Protein AF-A0AAD6CNQ7-F1 (afdb_monomer_lite)

Foldseek 3Di:
DDDPPPVVVVVVVVPPPPPPDFQKQKDFDDDDPDDPAQKAWPTWMWIATLQQKIKIWTKTFGNDWAFKKKFKFWAFLNRTLDTDIDGQVVVVDPCSPRPDGTIDGDGIDIDGGNVSSVSPPPVCRVDNPTDTDIDIDIDD

Structure (mmCIF, N/CA/C/O backbone):
data_AF-A0AAD6CNQ7-F1
#
_entry.id   AF-A0AAD6CNQ7-F1
#
loop_
_atom_site.group_PDB
_atom_site.id
_atom_site.type_symbol
_atom_site.label_atom_id
_atom_site.label_alt_id
_atom_site.label_comp_id
_atom_site.label_asym_id
_atom_site.label_entity_id
_atom_site.label_seq_id
_atom_site.pdbx_PDB_ins_code
_atom_site.Cartn_x
_atom_site.Cartn_y
_atom_site.Cartn_z
_atom_site.occupancy
_atom_site.B_iso_or_equiv
_atom_site.auth_seq_id
_atom_site.auth_comp_id
_atom_site.auth_asym_id
_atom_site.auth_atom_id
_atom_site.pdbx_PDB_model_num
ATOM 1 N N . MET A 1 1 ? 19.701 15.115 -66.464 1.00 46.22 1 MET A N 1
ATOM 2 C CA . MET A 1 1 ? 19.422 15.641 -65.112 1.00 46.22 1 MET A CA 1
ATOM 3 C C . MET A 1 1 ? 18.651 14.566 -64.346 1.00 46.22 1 MET A C 1
ATOM 5 O O . MET A 1 1 ? 17.445 14.462 -64.501 1.00 46.22 1 MET A O 1
ATOM 9 N N . ARG A 1 2 ? 19.356 13.644 -63.672 1.00 49.16 2 ARG A N 1
ATOM 10 C CA . ARG A 1 2 ? 18.748 12.521 -62.935 1.00 49.16 2 ARG A CA 1
ATOM 11 C C . ARG A 1 2 ? 18.827 12.847 -61.446 1.00 49.16 2 ARG A C 1
ATOM 13 O O . ARG A 1 2 ? 19.916 12.845 -60.885 1.00 49.16 2 ARG A O 1
ATOM 20 N N . LEU A 1 3 ? 17.689 13.207 -60.858 1.00 50.69 3 LEU A N 1
ATOM 21 C CA . LEU A 1 3 ? 17.564 13.496 -59.430 1.00 50.69 3 LEU A CA 1
ATOM 22 C C . LEU A 1 3 ? 17.829 12.197 -58.640 1.00 50.69 3 LEU A C 1
ATOM 24 O O . LEU A 1 3 ? 17.248 11.165 -58.992 1.00 50.69 3 LEU A O 1
ATOM 28 N N . PRO A 1 4 ? 18.703 12.188 -57.618 1.00 49.66 4 PRO A N 1
ATOM 29 C CA . PRO A 1 4 ? 19.029 10.965 -56.903 1.00 49.66 4 PRO A CA 1
ATOM 30 C C . PRO A 1 4 ? 17.854 10.571 -56.003 1.00 49.66 4 PRO A C 1
ATOM 32 O O . PRO A 1 4 ? 17.683 11.087 -54.902 1.00 49.66 4 PRO A O 1
ATOM 35 N N . LEU A 1 5 ? 17.081 9.585 -56.464 1.00 51.50 5 LEU A N 1
ATOM 36 C CA . LEU A 1 5 ? 15.965 8.937 -55.761 1.00 51.50 5 LEU A CA 1
ATOM 37 C C . LEU A 1 5 ? 16.336 8.329 -54.386 1.00 51.50 5 LEU A C 1
ATOM 39 O O . LEU A 1 5 ? 15.478 7.779 -53.705 1.00 51.50 5 LEU A O 1
ATOM 43 N N . ARG A 1 6 ? 17.609 8.387 -53.971 1.00 53.28 6 ARG A N 1
ATOM 44 C CA . ARG A 1 6 ? 18.119 7.753 -52.746 1.00 53.28 6 ARG A CA 1
ATOM 45 C C . ARG A 1 6 ? 17.978 8.593 -51.479 1.00 53.28 6 ARG A C 1
ATOM 47 O O . ARG A 1 6 ? 18.068 8.032 -50.396 1.00 53.28 6 ARG A O 1
ATOM 54 N N . VAL A 1 7 ? 17.736 9.898 -51.589 1.00 53.25 7 VAL A N 1
ATOM 55 C CA . VAL A 1 7 ? 17.643 10.773 -50.402 1.00 53.25 7 VAL A CA 1
ATOM 56 C C . VAL A 1 7 ? 16.256 10.702 -49.744 1.00 53.25 7 VAL A C 1
ATOM 58 O O . VAL A 1 7 ? 16.125 10.946 -48.550 1.00 53.25 7 VAL A O 1
ATOM 61 N N . SER A 1 8 ? 15.225 10.275 -50.483 1.00 53.62 8 SER A N 1
ATOM 62 C CA . SER A 1 8 ? 13.840 10.252 -49.988 1.00 53.62 8 SER A CA 1
ATOM 63 C C . SER A 1 8 ? 13.551 9.137 -48.975 1.00 53.62 8 SER A C 1
ATOM 65 O O . SER A 1 8 ? 12.596 9.250 -48.214 1.00 53.62 8 SER A O 1
ATOM 67 N N . SER A 1 9 ? 14.350 8.065 -48.944 1.00 53.59 9 SER A N 1
ATOM 68 C CA . SER A 1 9 ? 14.068 6.904 -48.083 1.00 53.59 9 SER A CA 1
ATOM 69 C C . SER A 1 9 ? 14.540 7.082 -46.635 1.00 53.59 9 SER A C 1
ATOM 71 O O . SER A 1 9 ? 14.132 6.309 -45.774 1.00 53.59 9 SER A O 1
ATOM 73 N N . LEU A 1 10 ? 15.383 8.084 -46.353 1.00 54.44 10 LEU A N 1
ATOM 74 C CA . LEU A 1 10 ? 15.937 8.315 -45.012 1.00 54.44 10 LEU A CA 1
ATOM 75 C C . LEU A 1 10 ? 15.012 9.157 -44.114 1.00 54.44 10 LEU A C 1
ATOM 77 O O . LEU A 1 10 ? 15.168 9.150 -42.901 1.00 54.44 10 LEU A O 1
ATOM 81 N N . TRP A 1 11 ? 14.036 9.859 -44.700 1.00 54.47 11 TRP A N 1
ATOM 82 C CA . TRP A 1 11 ? 13.086 10.707 -43.969 1.00 54.47 11 TRP A CA 1
ATOM 83 C C . TRP A 1 11 ? 11.893 9.940 -43.381 1.00 54.47 11 TRP A C 1
ATOM 85 O O . TRP A 1 11 ? 11.289 10.402 -42.421 1.00 54.47 11 TRP A O 1
ATOM 95 N N . VAL A 1 12 ? 11.576 8.750 -43.901 1.00 57.19 12 VAL A N 1
ATOM 96 C CA . VAL A 1 12 ? 10.440 7.937 -43.419 1.00 57.19 12 VAL A CA 1
ATOM 97 C C . VAL A 1 12 ? 10.741 7.254 -42.075 1.00 57.19 12 VAL A C 1
ATOM 99 O O . VAL A 1 12 ? 9.827 6.983 -41.307 1.00 57.19 12 VAL A O 1
ATOM 102 N N . LEU A 1 13 ? 12.016 7.041 -41.735 1.00 57.31 13 LEU A N 1
ATOM 103 C CA . LEU A 1 13 ? 12.432 6.443 -40.457 1.00 57.31 13 LEU A CA 1
ATOM 104 C C . LEU A 1 13 ? 12.462 7.435 -39.280 1.00 57.31 13 LEU A C 1
ATOM 106 O O . LEU A 1 13 ? 12.598 7.000 -38.141 1.00 57.31 13 LEU A O 1
ATOM 110 N N . LEU A 1 14 ? 12.322 8.744 -39.527 1.00 58.53 14 LEU A N 1
ATOM 111 C CA . LEU A 1 14 ? 12.326 9.764 -38.467 1.00 58.53 14 LEU A CA 1
ATOM 112 C C . LEU A 1 14 ? 10.940 10.039 -37.853 1.00 58.53 14 LEU A C 1
ATOM 114 O O . LEU A 1 14 ? 10.856 10.803 -36.898 1.00 58.53 14 LEU A O 1
ATOM 118 N N . LEU A 1 15 ? 9.872 9.421 -38.374 1.00 58.62 15 LEU A N 1
ATOM 119 C CA . LEU A 1 15 ? 8.510 9.491 -37.819 1.00 58.62 15 LEU A CA 1
ATOM 120 C C . LEU A 1 15 ? 8.121 8.238 -37.019 1.00 58.62 15 LEU A C 1
ATOM 122 O O . LEU A 1 15 ? 6.938 7.982 -36.810 1.00 58.62 15 LEU A O 1
ATOM 126 N N . ALA A 1 16 ? 9.092 7.443 -36.559 1.00 63.44 16 ALA A N 1
ATOM 127 C CA . ALA A 1 16 ? 8.817 6.472 -35.507 1.00 63.44 16 ALA A CA 1
ATOM 128 C C . ALA A 1 16 ? 8.534 7.253 -34.214 1.00 63.44 16 ALA A C 1
ATOM 130 O O . ALA A 1 16 ? 9.440 7.541 -33.433 1.00 63.44 16 ALA A O 1
ATOM 131 N N . GLU A 1 17 ? 7.283 7.677 -34.045 1.00 57.72 17 GLU A N 1
ATOM 132 C CA . GLU A 1 17 ? 6.766 8.229 -32.801 1.00 57.72 17 GLU A CA 1
ATOM 133 C C . GLU A 1 17 ? 7.110 7.234 -31.691 1.00 57.72 17 GLU A C 1
ATOM 135 O O . GLU A 1 17 ? 6.651 6.089 -31.700 1.00 57.72 17 GLU A O 1
ATOM 140 N N . LEU A 1 18 ? 7.973 7.646 -30.757 1.00 60.09 18 LEU A N 1
ATOM 141 C CA . LEU A 1 18 ? 8.154 6.912 -29.516 1.00 60.09 18 LEU A CA 1
ATOM 142 C C . LEU A 1 18 ? 6.818 6.984 -28.775 1.00 60.09 18 LEU A C 1
ATOM 144 O O . LEU A 1 18 ? 6.540 7.952 -28.069 1.00 60.09 18 LEU A O 1
ATOM 148 N N . VAL A 1 19 ? 5.974 5.972 -28.969 1.00 63.34 19 VAL A N 1
ATOM 149 C CA . VAL A 1 19 ? 4.818 5.719 -28.113 1.00 63.34 19 VAL A CA 1
ATOM 150 C C . VAL A 1 19 ? 5.370 5.420 -26.723 1.00 63.34 19 VAL A C 1
ATOM 152 O O . VAL A 1 19 ? 5.812 4.315 -26.424 1.00 63.34 19 VAL A O 1
ATOM 155 N N . SER A 1 20 ? 5.392 6.450 -25.883 1.00 58.31 20 SER A N 1
ATOM 156 C CA . SER A 1 20 ? 5.552 6.317 -24.442 1.00 58.31 20 SER A CA 1
ATOM 157 C C . SER A 1 20 ? 4.182 5.962 -23.875 1.00 58.31 20 SER A C 1
ATOM 159 O O . SER A 1 20 ? 3.437 6.841 -23.445 1.00 58.31 20 SER A O 1
ATOM 161 N N . ALA A 1 21 ? 3.809 4.684 -23.943 1.00 61.81 21 ALA A N 1
ATOM 162 C CA . ALA A 1 21 ? 2.685 4.194 -23.158 1.00 61.81 21 ALA A CA 1
ATOM 163 C C . ALA A 1 21 ? 3.108 4.240 -21.684 1.00 61.81 21 ALA A C 1
ATOM 165 O O . ALA A 1 21 ? 4.133 3.672 -21.313 1.00 61.81 21 ALA A O 1
ATOM 166 N N . ALA A 1 22 ? 2.369 4.984 -20.864 1.00 65.00 22 ALA A N 1
ATOM 167 C CA . ALA A 1 22 ? 2.558 4.933 -19.425 1.00 65.00 22 ALA A CA 1
ATOM 168 C C . ALA A 1 22 ? 2.034 3.576 -18.941 1.00 65.00 22 ALA A C 1
ATOM 170 O O . ALA A 1 22 ? 0.848 3.277 -19.090 1.00 65.00 22 ALA A O 1
ATOM 171 N N . ASP A 1 23 ? 2.938 2.741 -18.430 1.00 73.31 23 ASP A N 1
ATOM 172 C CA . ASP A 1 23 ? 2.581 1.421 -17.926 1.00 73.31 23 ASP A CA 1
ATOM 173 C C . ASP A 1 23 ? 2.020 1.552 -16.512 1.00 73.31 23 ASP A C 1
ATOM 175 O O . ASP A 1 23 ? 2.693 2.053 -15.601 1.00 73.31 23 ASP A O 1
ATOM 179 N N . TYR A 1 24 ? 0.798 1.059 -16.337 1.00 75.38 24 TYR A N 1
ATOM 180 C CA . TYR A 1 24 ? 0.127 0.999 -15.050 1.00 75.38 24 TYR A CA 1
ATOM 181 C C . TYR A 1 24 ? -0.242 -0.440 -14.710 1.00 75.38 24 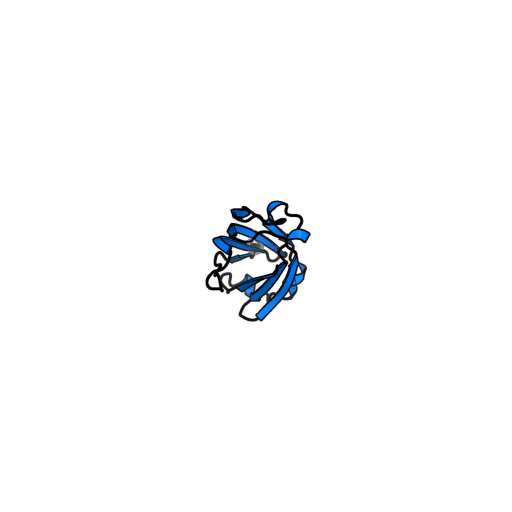TYR A C 1
ATOM 183 O O . TYR A 1 24 ? -0.681 -1.200 -15.571 1.00 75.38 24 TYR A O 1
ATOM 191 N N . ILE A 1 25 ? -0.107 -0.781 -13.433 1.00 75.50 25 ILE A N 1
ATOM 192 C CA . ILE A 1 25 ? -0.688 -1.984 -12.840 1.00 75.50 25 ILE A CA 1
ATOM 193 C C . ILE A 1 25 ? -1.974 -1.540 -12.154 1.00 75.50 25 ILE A C 1
ATOM 195 O O . ILE A 1 25 ? -1.920 -0.724 -11.234 1.00 75.50 25 ILE A O 1
ATOM 199 N N . THR A 1 26 ? -3.122 -2.031 -12.614 1.00 76.88 26 THR A N 1
ATOM 200 C CA . THR A 1 26 ? -4.436 -1.666 -12.071 1.00 76.88 26 THR A CA 1
ATOM 201 C C . THR A 1 26 ? -5.118 -2.874 -11.456 1.00 76.88 26 THR A C 1
ATOM 203 O O . THR A 1 26 ? -5.066 -3.958 -12.025 1.00 76.88 26 THR A O 1
ATOM 206 N N . THR A 1 27 ? -5.797 -2.692 -10.330 1.00 77.00 27 THR A N 1
ATOM 207 C CA . THR A 1 27 ? -6.675 -3.711 -9.753 1.00 77.00 27 THR A CA 1
ATOM 208 C C . THR A 1 27 ? -7.920 -3.072 -9.164 1.00 77.00 27 THR A C 1
ATOM 210 O O . THR A 1 27 ? -7.827 -2.119 -8.394 1.00 77.00 27 THR A O 1
ATOM 213 N N . ASP A 1 28 ? -9.075 -3.636 -9.502 1.00 78.12 28 ASP A N 1
ATOM 214 C CA . ASP A 1 28 ? -10.365 -3.310 -8.886 1.00 78.12 28 ASP A CA 1
ATOM 215 C C . ASP A 1 28 ? -10.838 -4.435 -7.946 1.00 78.12 28 ASP A C 1
ATOM 217 O O . ASP A 1 28 ? -11.873 -4.337 -7.284 1.00 78.12 28 ASP A O 1
ATOM 221 N N . ALA A 1 29 ? -10.081 -5.536 -7.891 1.00 70.44 29 ALA A N 1
ATOM 222 C CA . ALA A 1 29 ? -10.427 -6.711 -7.115 1.00 70.44 29 ALA A CA 1
ATOM 223 C C . ALA A 1 29 ? -9.924 -6.562 -5.676 1.00 70.44 29 ALA A C 1
ATOM 225 O O . ALA A 1 29 ? -8.723 -6.466 -5.417 1.00 70.44 29 ALA A O 1
ATOM 226 N N . LEU A 1 30 ? -10.860 -6.585 -4.730 1.00 73.94 30 LEU A N 1
ATOM 227 C CA . LEU A 1 30 ? -10.584 -6.659 -3.302 1.00 73.94 30 LEU A CA 1
ATOM 228 C C . LEU A 1 30 ? -11.475 -7.731 -2.688 1.00 73.94 30 LEU A C 1
ATOM 230 O O . LEU A 1 30 ? -12.698 -7.647 -2.761 1.00 73.94 30 LEU A O 1
ATOM 234 N N . GLU A 1 31 ? -10.847 -8.719 -2.059 1.00 73.62 31 GLU A N 1
ATOM 235 C CA . GLU A 1 31 ? -11.535 -9.816 -1.384 1.00 73.62 31 GLU A CA 1
ATOM 236 C C . GLU A 1 31 ? -11.310 -9.721 0.127 1.00 73.62 31 GLU A C 1
ATOM 238 O O . GLU A 1 31 ? -10.207 -9.437 0.603 1.00 73.62 31 GLU A O 1
ATOM 243 N N . ILE A 1 32 ? -12.362 -9.970 0.905 1.00 75.25 32 ILE A N 1
ATOM 244 C CA . ILE A 1 32 ? -12.289 -9.952 2.365 1.00 75.25 32 ILE A CA 1
ATOM 245 C C . ILE A 1 32 ? -11.957 -11.365 2.856 1.00 75.25 32 ILE A C 1
ATOM 247 O O . ILE A 1 32 ? -12.807 -12.249 2.892 1.00 75.25 32 ILE A O 1
ATOM 251 N N . CYS A 1 33 ? -10.720 -11.571 3.311 1.00 69.56 33 CYS A N 1
ATOM 252 C CA . CYS A 1 33 ? -10.212 -12.899 3.677 1.00 69.56 33 CYS A CA 1
ATOM 253 C C . CYS A 1 33 ? -10.775 -13.490 4.990 1.00 69.56 33 CYS A C 1
ATOM 255 O O . CYS A 1 33 ? -10.469 -14.638 5.314 1.00 69.56 33 CYS A O 1
ATOM 257 N N . GLN A 1 34 ? -11.540 -12.730 5.787 1.00 68.62 34 GLN A N 1
ATOM 258 C CA . GLN A 1 34 ? -12.038 -13.1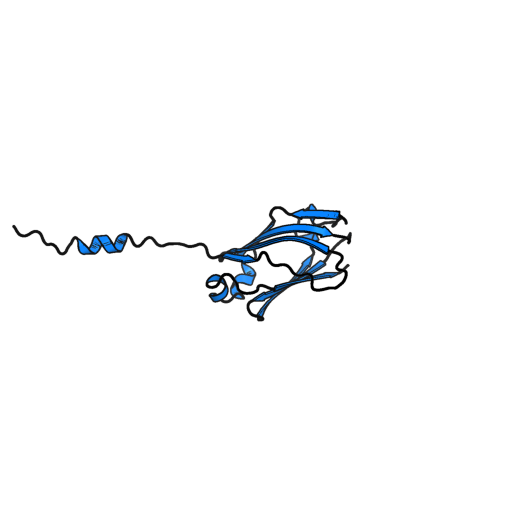65 7.100 1.00 68.62 34 GLN A CA 1
ATOM 259 C C . GLN A 1 34 ? -13.573 -13.185 7.175 1.00 68.62 34 GLN A C 1
ATOM 261 O O . GLN A 1 34 ? -14.213 -12.177 6.858 1.00 68.62 34 GLN A O 1
ATOM 266 N N . PRO A 1 35 ? -14.188 -14.275 7.681 1.00 61.25 35 PRO A N 1
ATOM 267 C CA . PRO A 1 35 ? -15.613 -14.276 7.983 1.00 61.25 35 PRO A CA 1
ATOM 268 C C . PRO A 1 35 ? -15.898 -13.300 9.137 1.00 61.25 35 PRO A C 1
ATOM 270 O O . PRO A 1 35 ? -15.286 -13.398 10.199 1.00 61.25 35 PRO A O 1
ATOM 273 N N . ASN A 1 36 ? -16.856 -12.388 8.941 1.00 68.88 36 ASN A N 1
ATOM 274 C CA . ASN A 1 36 ? -17.204 -11.291 9.862 1.00 68.88 36 ASN A CA 1
ATOM 275 C C . ASN A 1 36 ? -16.137 -10.189 9.992 1.00 68.88 36 ASN A C 1
ATOM 277 O O . ASN A 1 36 ? -15.889 -9.684 11.088 1.00 68.88 36 ASN A O 1
ATOM 281 N N . SER A 1 37 ? -15.514 -9.796 8.879 1.00 72.62 37 SER A N 1
ATOM 282 C CA . SER A 1 37 ? -14.681 -8.591 8.856 1.00 72.62 37 SER A CA 1
ATOM 283 C C . SER A 1 37 ? -15.460 -7.371 9.354 1.00 72.62 37 SER A C 1
ATOM 285 O O . SER A 1 37 ? -16.603 -7.136 8.961 1.00 72.62 37 SER A O 1
ATOM 287 N N . ALA A 1 38 ? -14.813 -6.555 10.186 1.00 75.44 38 ALA A N 1
ATOM 288 C CA . ALA A 1 38 ? -15.337 -5.256 10.590 1.00 75.44 38 ALA A CA 1
ATOM 289 C C . ALA A 1 38 ? -15.235 -4.205 9.470 1.00 75.44 38 ALA A C 1
ATOM 291 O O . ALA A 1 38 ? -15.477 -3.032 9.716 1.00 75.44 38 ALA A O 1
ATOM 292 N N . ILE A 1 39 ? -14.841 -4.591 8.260 1.00 76.50 39 ILE A N 1
ATOM 293 C CA . ILE A 1 39 ? -14.738 -3.724 7.090 1.00 76.50 39 ILE A CA 1
ATOM 294 C C . ILE A 1 39 ? -15.558 -4.365 5.974 1.00 76.50 39 ILE A C 1
ATOM 296 O O . ILE A 1 39 ? -15.419 -5.557 5.710 1.00 76.50 39 ILE A O 1
ATOM 300 N N . SER A 1 40 ? -16.392 -3.564 5.322 1.00 82.56 40 SER A N 1
ATOM 301 C CA . SER A 1 40 ? -17.122 -3.917 4.104 1.00 82.56 40 SER A CA 1
ATOM 302 C C . SER A 1 40 ? -16.740 -2.941 3.001 1.00 82.56 40 SER A C 1
ATOM 304 O O . SER A 1 40 ? -16.569 -1.753 3.274 1.00 82.56 40 SER A O 1
ATOM 306 N N . VAL A 1 41 ? -16.590 -3.438 1.777 1.00 80.38 41 VAL A N 1
ATOM 307 C CA . VAL A 1 41 ? -16.094 -2.661 0.638 1.00 80.38 41 VAL A CA 1
ATOM 308 C C . VAL A 1 41 ? -17.111 -2.752 -0.486 1.00 80.38 41 VAL A C 1
ATOM 310 O O . VAL A 1 41 ? -17.518 -3.847 -0.864 1.00 80.38 41 VAL A O 1
ATOM 313 N N . SER A 1 42 ? -17.537 -1.599 -0.988 1.00 85.88 42 SER A N 1
ATOM 314 C CA . SER A 1 42 ? -18.454 -1.486 -2.126 1.00 85.88 42 SER A CA 1
ATOM 315 C C . SER A 1 42 ? -17.717 -1.107 -3.407 1.00 85.88 42 SER A C 1
ATOM 317 O O . SER A 1 42 ? -18.184 -1.423 -4.497 1.00 85.88 42 SER A O 1
ATOM 319 N N . TYR A 1 43 ? -16.587 -0.410 -3.279 1.00 85.06 43 TYR A N 1
ATOM 320 C CA . TYR A 1 43 ? -15.744 0.003 -4.392 1.00 85.06 43 TYR A CA 1
ATOM 321 C C . TYR A 1 43 ? -14.287 0.061 -3.946 1.00 85.06 43 TYR A C 1
ATOM 323 O O . TYR A 1 43 ? -13.979 0.593 -2.876 1.00 85.06 43 TYR A O 1
ATOM 331 N N . PHE A 1 44 ? -13.402 -0.467 -4.778 1.00 81.94 44 PHE A N 1
ATOM 332 C CA . PHE A 1 44 ? -11.967 -0.379 -4.600 1.00 81.94 44 PHE A CA 1
ATOM 333 C C . PHE A 1 44 ? -11.313 -0.293 -5.970 1.00 81.94 44 PHE A C 1
ATOM 335 O O . PHE A 1 44 ? -11.700 -1.018 -6.879 1.00 81.94 44 PHE A O 1
ATOM 342 N N . THR A 1 45 ? -10.323 0.579 -6.098 1.00 83.69 45 THR A N 1
ATOM 343 C CA . THR A 1 45 ? -9.389 0.549 -7.218 1.00 83.69 45 THR A CA 1
ATOM 344 C C . THR A 1 45 ? -8.010 0.965 -6.731 1.00 83.69 45 THR A C 1
ATOM 346 O O . THR A 1 45 ? -7.873 1.836 -5.862 1.00 83.69 45 THR A O 1
ATOM 349 N N . ALA A 1 46 ? -6.985 0.330 -7.278 1.00 78.88 46 ALA A N 1
ATOM 350 C CA . ALA A 1 46 ? -5.596 0.679 -7.072 1.00 78.88 46 ALA A CA 1
ATOM 351 C C . ALA A 1 46 ? -4.882 0.723 -8.420 1.00 78.88 46 ALA A C 1
ATOM 353 O O . ALA A 1 46 ? -4.991 -0.204 -9.216 1.00 78.88 46 ALA A O 1
ATOM 354 N N . GLN A 1 47 ? -4.125 1.787 -8.658 1.00 83.44 47 GLN A N 1
ATOM 355 C CA . GLN A 1 47 ? -3.332 1.988 -9.860 1.00 83.44 47 GLN A CA 1
ATOM 356 C C . GLN A 1 47 ? -1.904 2.349 -9.464 1.00 83.44 47 GLN A C 1
ATOM 358 O O . GLN A 1 47 ? -1.679 3.385 -8.846 1.00 83.44 47 GLN A O 1
ATOM 363 N N . LEU A 1 48 ? -0.938 1.520 -9.847 1.00 78.19 48 LEU A N 1
ATOM 364 C CA . LEU A 1 48 ? 0.486 1.764 -9.651 1.00 78.19 48 LEU A CA 1
ATOM 365 C C . LEU A 1 48 ? 1.149 2.117 -10.981 1.00 78.19 48 LEU A C 1
ATOM 367 O O . LEU A 1 48 ? 1.098 1.332 -11.926 1.00 78.19 48 LEU A O 1
ATOM 371 N N . SER A 1 49 ? 1.800 3.275 -11.048 1.00 83.88 49 SER A N 1
ATOM 372 C CA . SER A 1 49 ? 2.645 3.663 -12.176 1.00 83.88 49 SER A CA 1
ATOM 373 C C . SER A 1 49 ? 4.049 3.068 -12.070 1.00 83.88 49 SER A C 1
ATOM 375 O O . SER A 1 49 ? 4.566 2.816 -10.979 1.00 83.88 49 SER A O 1
ATOM 377 N N . ARG A 1 50 ? 4.718 2.922 -13.217 1.00 79.50 50 ARG A N 1
ATOM 378 C CA . ARG A 1 50 ? 6.141 2.548 -13.291 1.00 79.50 50 ARG A CA 1
ATOM 379 C C . ARG A 1 50 ? 7.074 3.513 -12.542 1.00 79.50 50 ARG A C 1
ATOM 381 O O . ARG A 1 50 ? 8.152 3.099 -12.130 1.00 79.50 50 ARG A O 1
ATOM 388 N N . ASP A 1 51 ? 6.656 4.762 -12.340 1.00 81.44 51 ASP A N 1
ATOM 389 C CA . ASP A 1 51 ? 7.418 5.785 -11.611 1.00 81.44 51 ASP A CA 1
ATOM 390 C C . ASP A 1 51 ? 7.164 5.754 -10.089 1.00 81.44 51 ASP A C 1
ATOM 392 O O . ASP A 1 51 ? 7.778 6.510 -9.331 1.00 81.44 51 ASP A O 1
ATOM 396 N N . GLY A 1 52 ? 6.294 4.851 -9.617 1.00 78.19 52 GLY A N 1
ATOM 397 C CA . GLY A 1 52 ? 6.048 4.608 -8.192 1.00 78.19 52 GLY A CA 1
ATOM 398 C C . GLY A 1 52 ? 4.924 5.435 -7.602 1.00 78.19 52 GLY A C 1
ATOM 399 O O . GLY A 1 52 ? 4.835 5.558 -6.383 1.00 78.19 52 GLY A O 1
ATOM 400 N N . GLU A 1 53 ? 4.075 6.014 -8.443 1.00 82.12 53 GLU A N 1
ATOM 401 C CA . GLU A 1 53 ? 2.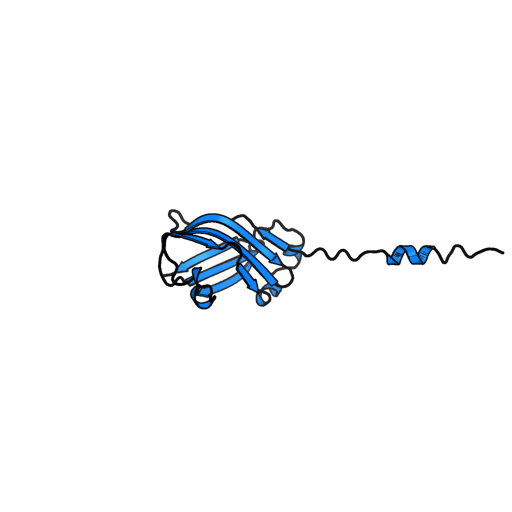856 6.671 -7.996 1.00 82.12 53 GLU A CA 1
ATOM 402 C C . GLU A 1 53 ? 1.752 5.625 -7.837 1.00 82.12 53 GLU A C 1
ATOM 404 O O . GLU A 1 53 ? 1.373 4.960 -8.801 1.00 82.12 53 GLU A O 1
ATOM 409 N N . LEU A 1 54 ? 1.250 5.472 -6.613 1.00 78.12 54 LEU A N 1
ATOM 410 C CA . LEU A 1 54 ? 0.125 4.612 -6.278 1.00 78.12 54 LEU A CA 1
ATOM 411 C C . LEU A 1 54 ? -1.109 5.474 -6.035 1.00 78.12 54 LEU A C 1
ATOM 413 O O . LEU A 1 54 ? -1.157 6.230 -5.066 1.00 78.12 54 LEU A O 1
ATOM 417 N N . ASN A 1 55 ? -2.114 5.321 -6.885 1.00 83.06 55 ASN A N 1
ATOM 418 C CA . ASN A 1 55 ? -3.422 5.940 -6.753 1.00 83.06 55 ASN A CA 1
ATOM 419 C C . ASN A 1 55 ? -4.416 4.905 -6.220 1.00 83.06 55 ASN A C 1
ATOM 421 O O . ASN A 1 55 ? -4.571 3.837 -6.802 1.00 83.06 55 ASN A O 1
ATOM 425 N N . LEU A 1 56 ? -5.074 5.216 -5.107 1.00 76.75 56 LEU A N 1
ATOM 426 C CA . LEU A 1 56 ? -6.044 4.359 -4.430 1.00 76.75 56 LEU A CA 1
ATOM 427 C C . LEU A 1 56 ? -7.384 5.078 -4.341 1.00 76.75 56 LEU A C 1
ATOM 429 O O . LEU A 1 56 ? -7.427 6.242 -3.948 1.00 76.75 56 LEU A O 1
ATOM 433 N N . ALA A 1 57 ? -8.481 4.386 -4.618 1.00 82.75 57 ALA A N 1
ATOM 434 C CA . ALA A 1 57 ? -9.811 4.860 -4.260 1.00 82.75 57 ALA A CA 1
ATOM 435 C C . ALA A 1 57 ? -10.605 3.744 -3.584 1.00 82.75 57 ALA A C 1
ATOM 437 O O . ALA A 1 57 ? -10.493 2.570 -3.940 1.00 82.75 57 ALA A O 1
ATOM 438 N N . PHE A 1 58 ? -11.376 4.113 -2.565 1.00 82.00 58 PHE A N 1
ATOM 439 C CA . PHE A 1 58 ? -12.043 3.173 -1.674 1.00 82.00 58 PHE A CA 1
ATOM 440 C C . PHE A 1 58 ? -13.376 3.737 -1.196 1.00 82.00 58 PHE A C 1
ATOM 442 O O . PHE A 1 58 ? -13.429 4.846 -0.670 1.00 82.00 58 PHE A O 1
ATOM 449 N N . VAL A 1 59 ? -14.435 2.937 -1.299 1.00 85.75 59 VAL A N 1
ATOM 450 C CA . VAL A 1 59 ? -15.735 3.231 -0.689 1.00 85.75 59 VAL A CA 1
ATOM 451 C C . VAL A 1 59 ? -16.206 2.003 0.070 1.00 85.75 59 VAL A C 1
ATOM 453 O O . VAL A 1 59 ? -16.320 0.909 -0.491 1.00 85.75 59 VAL A O 1
ATOM 456 N N . GLY A 1 60 ? -16.523 2.179 1.347 1.00 85.88 60 GLY A N 1
ATOM 457 C CA . GLY A 1 60 ? -16.940 1.082 2.206 1.00 85.88 60 GLY A CA 1
ATOM 458 C C . GLY A 1 60 ? -17.514 1.534 3.541 1.00 85.88 60 GLY A C 1
ATOM 459 O O . GLY A 1 60 ? -17.645 2.724 3.807 1.00 85.88 60 GLY A O 1
ATOM 460 N N . ASN A 1 61 ? -17.845 0.569 4.399 1.00 84.31 61 ASN A N 1
ATOM 461 C CA . ASN A 1 61 ? -18.179 0.829 5.799 1.00 84.31 61 ASN A CA 1
ATOM 462 C C . ASN A 1 61 ? -17.196 0.120 6.724 1.00 84.31 61 ASN A C 1
ATOM 464 O O . ASN A 1 61 ? -16.896 -1.061 6.536 1.00 84.31 61 ASN A O 1
ATOM 468 N N . VAL A 1 62 ? -16.771 0.826 7.767 1.00 80.81 62 VAL A N 1
ATOM 469 C CA . VAL A 1 62 ? -15.886 0.327 8.818 1.00 80.81 62 VAL A CA 1
ATOM 470 C C . VAL A 1 62 ? -16.664 0.271 10.136 1.00 80.81 62 VAL A C 1
ATOM 472 O O . VAL A 1 62 ? -17.297 1.235 10.543 1.00 80.81 62 VAL A O 1
ATOM 475 N N . GLY A 1 63 ? -16.645 -0.868 10.818 1.00 79.75 63 GLY A N 1
ATOM 476 C CA . GLY A 1 63 ? -17.294 -1.128 12.106 1.00 79.75 63 GLY A CA 1
ATOM 477 C C . GLY A 1 63 ? -16.353 -1.020 13.310 1.00 79.75 63 GLY A C 1
ATOM 478 O O . GLY A 1 63 ? -16.748 -1.338 14.429 1.00 79.75 63 GLY A O 1
ATOM 479 N N . ILE A 1 64 ? -15.107 -0.595 13.095 1.00 76.50 64 ILE A N 1
ATOM 480 C CA . ILE A 1 64 ? -14.089 -0.385 14.131 1.00 76.50 64 ILE A CA 1
ATOM 481 C C . ILE A 1 64 ? -13.723 1.092 14.236 1.00 76.50 64 ILE A C 1
ATOM 483 O O . ILE A 1 64 ? -13.607 1.786 13.231 1.00 76.50 64 ILE A O 1
ATOM 487 N N . SER A 1 65 ? -13.503 1.546 15.468 1.00 76.81 65 SER A N 1
ATOM 488 C CA . SER A 1 65 ? -13.068 2.912 15.761 1.00 76.81 65 SER A CA 1
ATOM 489 C C . SER A 1 65 ? -11.788 2.889 16.588 1.00 76.81 65 SER A C 1
ATOM 491 O O . SER A 1 65 ? -11.693 2.122 17.553 1.00 76.81 65 SER A O 1
ATOM 493 N N . GLY A 1 66 ? -10.818 3.740 16.253 1.00 75.06 66 GLY A N 1
ATOM 494 C CA . GLY A 1 66 ? -9.587 3.886 17.034 1.00 75.06 66 GLY A CA 1
ATOM 495 C C . GLY A 1 66 ? -8.334 4.168 16.210 1.00 75.06 66 GLY A C 1
ATOM 496 O O . GLY A 1 66 ? -8.399 4.516 15.034 1.00 75.06 66 GLY A O 1
ATOM 497 N N . LYS A 1 67 ? -7.176 4.032 16.865 1.00 75.00 67 LYS A N 1
ATOM 498 C CA . LYS A 1 67 ? -5.864 4.079 16.211 1.00 75.00 67 LYS A CA 1
ATOM 499 C C . LYS A 1 67 ? -5.599 2.715 15.593 1.00 75.00 67 LYS A C 1
ATOM 501 O O . LYS A 1 67 ? -5.383 1.754 16.320 1.00 75.00 67 LYS A O 1
ATOM 506 N N . ILE A 1 68 ? -5.662 2.642 14.272 1.00 73.19 68 ILE A N 1
ATOM 507 C CA . ILE A 1 68 ? -5.508 1.390 13.538 1.00 73.19 68 ILE A CA 1
ATOM 508 C C . ILE A 1 68 ? -4.091 1.317 12.977 1.00 73.19 68 ILE A C 1
ATOM 510 O O . ILE A 1 68 ? -3.606 2.254 12.340 1.00 73.19 68 ILE A O 1
ATOM 514 N N . THR A 1 69 ? -3.436 0.186 13.221 1.00 73.12 69 THR A N 1
ATOM 515 C CA . THR A 1 69 ? -2.205 -0.188 12.518 1.00 73.12 69 THR A CA 1
ATOM 516 C C . THR A 1 69 ? -2.555 -1.254 11.489 1.00 73.12 69 THR A C 1
ATOM 518 O O . THR A 1 69 ? -3.315 -2.172 11.803 1.00 73.12 69 THR A O 1
ATOM 521 N N . ALA A 1 70 ? -2.033 -1.102 10.275 1.00 72.31 70 ALA A N 1
ATOM 522 C CA . ALA A 1 70 ? -2.273 -1.974 9.139 1.00 72.31 70 ALA A CA 1
ATOM 523 C C . ALA A 1 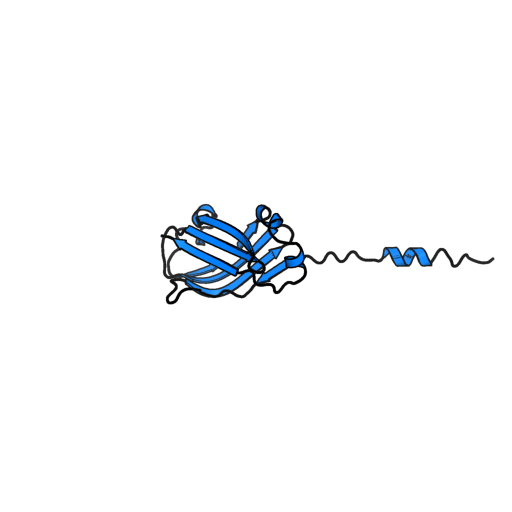70 ? -0.959 -2.646 8.727 1.00 72.31 70 ALA A C 1
ATOM 525 O O . ALA A 1 70 ? -0.024 -1.960 8.319 1.00 72.31 70 ALA A O 1
ATOM 526 N N . ASP A 1 71 ? -0.877 -3.974 8.815 1.00 73.88 71 ASP A N 1
ATOM 527 C CA . ASP A 1 71 ? 0.201 -4.695 8.129 1.00 73.88 71 ASP A CA 1
ATOM 528 C C . ASP A 1 71 ? -0.218 -4.874 6.666 1.00 73.88 71 ASP A C 1
ATOM 530 O O . ASP A 1 71 ? -1.269 -5.465 6.419 1.00 73.88 71 ASP A O 1
ATOM 534 N N . ILE A 1 72 ? 0.574 -4.360 5.726 1.00 71.25 72 ILE A N 1
ATOM 535 C CA . ILE A 1 72 ? 0.340 -4.426 4.283 1.00 71.25 72 ILE A CA 1
ATOM 536 C C . ILE A 1 72 ? 1.332 -5.409 3.678 1.00 71.25 72 ILE A C 1
ATOM 538 O O . ILE A 1 72 ? 2.544 -5.194 3.716 1.00 71.25 72 ILE A O 1
ATOM 542 N N . GLN A 1 73 ? 0.801 -6.471 3.080 1.00 73.69 73 GLN A N 1
ATOM 543 C CA . GLN A 1 73 ? 1.586 -7.400 2.273 1.00 73.69 73 GLN A CA 1
ATOM 544 C C . GLN A 1 73 ? 1.160 -7.288 0.818 1.00 73.69 73 GLN A C 1
ATOM 546 O O . GLN A 1 73 ? -0.023 -7.450 0.535 1.00 73.69 73 GLN A O 1
ATOM 551 N N . LEU A 1 74 ? 2.115 -7.032 -0.077 1.00 71.12 74 LEU A N 1
ATOM 552 C CA . LEU A 1 74 ? 1.910 -7.061 -1.522 1.00 71.12 74 LEU A CA 1
ATOM 553 C C . LEU A 1 74 ? 2.550 -8.326 -2.078 1.00 71.12 74 LEU A C 1
ATOM 555 O O . LEU A 1 74 ? 3.773 -8.488 -2.019 1.00 71.12 74 LEU A O 1
ATOM 559 N N . LEU A 1 75 ? 1.724 -9.204 -2.637 1.00 72.25 75 LEU A N 1
ATOM 560 C CA . LEU A 1 75 ? 2.193 -10.362 -3.384 1.00 72.25 75 LEU A CA 1
ATOM 561 C C . LEU A 1 75 ? 2.027 -10.107 -4.877 1.00 72.25 75 LEU A C 1
ATOM 563 O O . LEU A 1 75 ? 0.932 -9.779 -5.308 1.00 72.25 75 LEU A O 1
ATOM 567 N N . VAL A 1 76 ? 3.097 -10.289 -5.645 1.00 68.75 76 VAL A N 1
ATOM 568 C CA . VAL A 1 76 ? 3.135 -10.148 -7.106 1.00 68.75 76 VAL A CA 1
ATOM 569 C C . VAL A 1 76 ? 3.573 -11.504 -7.657 1.00 68.75 76 VAL A C 1
ATOM 571 O O . VAL A 1 76 ? 4.688 -11.946 -7.388 1.00 68.75 76 VAL A O 1
ATOM 574 N N . TYR A 1 77 ? 2.683 -12.216 -8.361 1.00 72.25 77 TYR A N 1
ATOM 575 C CA . TYR A 1 77 ? 2.915 -13.601 -8.827 1.00 72.25 77 TYR A CA 1
ATOM 576 C C . TYR A 1 77 ? 3.277 -14.582 -7.695 1.00 72.25 77 TYR A C 1
ATOM 578 O O . TYR A 1 77 ? 4.113 -15.474 -7.854 1.00 72.25 77 TYR A O 1
ATOM 586 N N . GLY A 1 78 ? 2.687 -14.391 -6.512 1.00 68.94 78 GLY A N 1
ATOM 587 C CA . GLY A 1 78 ? 2.996 -15.194 -5.325 1.00 68.94 78 GLY A CA 1
ATOM 588 C C . GLY A 1 78 ? 4.351 -14.884 -4.672 1.00 68.94 78 GLY A C 1
ATOM 589 O O . GLY A 1 78 ? 4.670 -15.487 -3.649 1.00 68.94 78 GLY A O 1
ATOM 590 N N . TYR A 1 79 ? 5.130 -13.938 -5.207 1.00 69.31 79 TYR A N 1
ATOM 591 C CA . TYR A 1 79 ? 6.324 -13.409 -4.553 1.00 69.31 79 TYR A CA 1
ATOM 592 C C . TYR A 1 79 ? 5.962 -12.218 -3.663 1.00 69.31 79 TYR A C 1
ATOM 594 O O . TYR A 1 79 ? 5.240 -11.319 -4.086 1.00 69.31 79 TYR A O 1
ATOM 602 N N . MET A 1 80 ? 6.468 -12.200 -2.430 1.00 74.25 80 MET A N 1
ATOM 603 C CA . MET A 1 80 ? 6.238 -11.109 -1.483 1.00 74.25 80 MET A CA 1
ATOM 604 C C . MET A 1 80 ? 7.123 -9.914 -1.852 1.00 74.25 80 MET A C 1
ATOM 606 O O . MET A 1 80 ? 8.306 -9.892 -1.522 1.00 74.25 80 MET A O 1
ATOM 610 N N . ALA A 1 81 ? 6.543 -8.946 -2.558 1.00 67.38 81 ALA A N 1
ATOM 611 C CA . ALA A 1 81 ? 7.219 -7.722 -2.979 1.00 67.38 81 ALA A CA 1
ATOM 612 C C . ALA A 1 81 ? 7.266 -6.679 -1.854 1.00 67.38 81 ALA A C 1
ATOM 614 O O . ALA A 1 81 ? 8.224 -5.927 -1.752 1.00 67.38 81 ALA A O 1
ATOM 615 N N . VAL A 1 82 ? 6.239 -6.639 -0.997 1.00 67.94 82 VAL A N 1
ATOM 616 C CA . VAL A 1 82 ? 6.148 -5.688 0.124 1.00 67.94 82 VAL A CA 1
ATOM 617 C C . VAL A 1 82 ? 5.625 -6.409 1.349 1.00 67.94 82 VAL A C 1
ATOM 619 O O 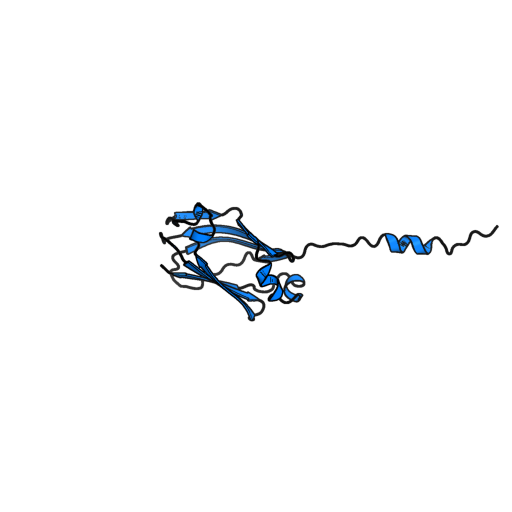. VAL A 1 82 ? 4.694 -7.208 1.245 1.00 67.94 82 VAL A O 1
ATOM 622 N N . ASN A 1 83 ? 6.194 -6.099 2.508 1.00 79.69 83 ASN A N 1
ATOM 623 C CA . ASN A 1 83 ? 5.687 -6.532 3.802 1.00 79.69 83 ASN A CA 1
ATOM 624 C C . ASN A 1 83 ? 6.012 -5.464 4.846 1.00 79.69 83 ASN A C 1
ATOM 626 O O . ASN A 1 83 ? 7.059 -5.508 5.487 1.00 79.69 83 ASN A O 1
ATOM 630 N N . GLU A 1 84 ? 5.123 -4.486 4.968 1.00 72.38 84 GLU A N 1
ATOM 631 C CA . GLU A 1 84 ? 5.346 -3.294 5.780 1.00 72.38 84 GLU A CA 1
ATOM 632 C C . GLU A 1 84 ? 4.210 -3.084 6.774 1.00 72.38 84 GLU A C 1
ATOM 634 O O . GLU A 1 84 ? 3.044 -3.353 6.492 1.00 72.38 84 GLU A O 1
ATOM 639 N N . THR A 1 85 ? 4.541 -2.576 7.959 1.00 77.19 85 THR A N 1
ATOM 640 C CA . THR A 1 85 ? 3.549 -2.206 8.975 1.00 77.19 85 THR A CA 1
ATOM 641 C C . THR A 1 85 ? 3.361 -0.699 8.970 1.00 77.19 85 THR A C 1
ATOM 643 O O . THR A 1 85 ? 4.254 0.047 9.369 1.00 77.19 85 THR A O 1
ATOM 646 N N . ILE A 1 86 ? 2.185 -0.241 8.549 1.00 70.69 86 ILE A N 1
ATOM 647 C CA . ILE A 1 86 ? 1.863 1.180 8.447 1.00 70.69 86 ILE A CA 1
ATOM 648 C C . ILE A 1 86 ? 0.893 1.572 9.558 1.00 70.69 86 ILE A C 1
ATOM 650 O O . ILE A 1 86 ? -0.186 1.002 9.724 1.00 70.69 86 ILE A O 1
ATOM 654 N N . ASN A 1 87 ? 1.258 2.605 10.313 1.00 75.06 87 ASN A N 1
ATOM 655 C CA . ASN A 1 87 ? 0.320 3.272 11.202 1.00 75.06 87 ASN A CA 1
ATOM 656 C C . ASN A 1 87 ? -0.556 4.216 10.367 1.00 75.06 87 ASN A C 1
ATOM 658 O O . ASN A 1 87 ? -0.055 5.175 9.780 1.00 75.06 87 ASN A O 1
ATOM 662 N N . LEU A 1 88 ? -1.869 3.975 10.315 1.00 69.62 88 LEU A N 1
ATOM 663 C CA . LEU A 1 88 ? -2.763 4.802 9.497 1.00 69.62 88 LEU A CA 1
ATOM 664 C C . LEU A 1 88 ? -2.782 6.267 9.965 1.00 69.62 88 LEU A C 1
ATOM 666 O O . LEU A 1 88 ? -2.978 7.171 9.158 1.00 69.62 88 LEU A O 1
ATOM 670 N N . CYS A 1 89 ? -2.463 6.526 11.239 1.00 71.44 89 CYS A N 1
ATOM 671 C CA . CYS A 1 89 ? -2.361 7.882 11.776 1.00 71.44 89 CYS A CA 1
ATOM 672 C C . CYS A 1 89 ? -1.096 8.626 11.352 1.00 71.44 89 CYS A C 1
ATOM 674 O O . CYS A 1 89 ? -1.078 9.852 11.421 1.00 71.44 89 CYS A O 1
ATOM 676 N N . SER A 1 90 ? -0.032 7.927 10.943 1.00 73.69 90 SER A N 1
ATOM 677 C CA . SER A 1 90 ? 1.184 8.596 10.461 1.00 73.69 90 SER A CA 1
ATOM 678 C C . SER A 1 90 ? 1.076 9.062 9.011 1.00 73.69 90 SER A C 1
ATOM 680 O O . SER A 1 90 ? 1.952 9.786 8.554 1.00 73.69 90 SER A O 1
ATOM 682 N N . LEU A 1 91 ? 0.010 8.682 8.297 1.00 67.88 91 LEU A N 1
ATOM 683 C CA . LEU A 1 91 ? -0.207 9.069 6.901 1.00 67.88 91 LEU A CA 1
ATOM 684 C C . LEU A 1 91 ? -0.712 10.512 6.741 1.00 67.88 91 LEU A C 1
ATOM 686 O O . LEU A 1 91 ? -0.767 11.010 5.624 1.00 67.88 91 LEU A O 1
ATOM 690 N N . GLY A 1 92 ? -1.072 11.193 7.837 1.00 63.53 92 GLY A N 1
ATOM 691 C CA . GLY A 1 92 ? -1.481 12.603 7.805 1.00 63.53 92 GLY A CA 1
ATOM 692 C C . GLY A 1 92 ? -2.803 12.864 7.077 1.00 63.53 92 GLY A C 1
ATOM 693 O O . GLY A 1 92 ? -3.082 14.001 6.712 1.00 63.53 92 GLY A O 1
ATOM 694 N N . VAL A 1 93 ? -3.607 11.822 6.855 1.00 67.81 93 VAL A N 1
ATOM 695 C CA . VAL A 1 93 ? -4.939 11.932 6.257 1.00 67.81 93 VAL A CA 1
ATOM 696 C C . VAL A 1 93 ? -5.964 12.012 7.387 1.00 67.81 93 VAL A C 1
ATOM 698 O O . VAL A 1 93 ? -6.142 11.049 8.134 1.00 67.81 93 VAL A O 1
ATOM 701 N N . ASP A 1 94 ? -6.650 13.149 7.511 1.00 67.94 94 ASP A N 1
ATOM 702 C CA . ASP A 1 94 ? -7.592 13.412 8.611 1.00 67.94 94 ASP A CA 1
ATOM 703 C C . ASP A 1 94 ? -8.753 12.401 8.668 1.00 67.94 94 ASP A C 1
ATOM 705 O O . ASP A 1 94 ? -9.242 12.072 9.747 1.00 67.94 94 ASP A O 1
ATOM 709 N N . SER A 1 95 ? -9.168 11.848 7.521 1.00 65.62 95 SER A N 1
ATOM 710 C CA . SER A 1 95 ? -10.207 10.807 7.450 1.00 65.62 95 SER A CA 1
ATOM 711 C C . SER A 1 95 ? -9.740 9.434 7.944 1.00 65.62 95 SER A C 1
ATOM 713 O O . SER A 1 95 ? -10.569 8.563 8.207 1.00 65.62 95 SER A O 1
ATOM 715 N N . LEU A 1 96 ? -8.427 9.235 8.086 1.00 68.38 96 LEU A N 1
ATOM 716 C CA . LEU A 1 96 ? -7.839 7.979 8.538 1.00 68.38 96 LEU A CA 1
ATOM 717 C C . LEU A 1 96 ? -7.514 7.974 10.029 1.00 68.38 96 LEU A C 1
ATOM 719 O O . LEU A 1 96 ? -7.322 6.884 10.561 1.00 68.38 96 LEU A O 1
ATOM 723 N N . CYS A 1 97 ? -7.465 9.123 10.724 1.00 68.19 97 CYS A N 1
ATOM 724 C CA . CYS A 1 97 ? -7.277 9.121 12.176 1.00 68.19 97 CYS A CA 1
ATOM 725 C C . CYS A 1 97 ? -7.981 10.241 12.964 1.00 68.19 97 CYS A C 1
ATOM 727 O O . CYS A 1 97 ? -7.721 11.418 12.727 1.00 68.19 97 CYS A O 1
ATOM 729 N N . PRO A 1 98 ? -8.734 9.883 14.029 1.00 67.44 98 PRO A N 1
ATOM 730 C CA . PRO A 1 98 ? -9.132 8.523 14.406 1.00 67.44 98 PRO A CA 1
ATOM 731 C C . PRO A 1 98 ? -10.154 7.971 13.407 1.00 67.44 98 PRO A C 1
ATOM 733 O O . PRO A 1 98 ? -11.111 8.665 13.074 1.00 67.44 98 PRO A O 1
ATOM 736 N N . VAL A 1 99 ? -9.985 6.717 12.970 1.00 73.00 99 VAL A N 1
ATOM 737 C CA . VAL A 1 99 ? -11.022 6.073 12.154 1.00 73.00 99 VAL A CA 1
ATOM 738 C C . VAL A 1 99 ? -12.292 6.018 12.990 1.00 73.00 99 VAL A C 1
ATOM 740 O O . VAL A 1 99 ? -12.282 5.521 14.122 1.00 73.00 99 VAL A O 1
ATOM 743 N N . SER A 1 100 ? -13.366 6.579 12.453 1.00 77.75 100 SER A N 1
ATOM 744 C CA . SER A 1 100 ? -14.704 6.501 13.014 1.00 77.75 100 SER A CA 1
ATOM 745 C C . SER A 1 100 ? -15.448 5.340 12.368 1.00 77.75 100 SER A C 1
ATOM 747 O O . SER A 1 100 ? -15.382 5.136 11.157 1.00 77.75 100 SER A O 1
ATOM 749 N N . SER A 1 101 ? -16.181 4.571 13.172 1.00 81.38 101 SER A N 1
ATOM 750 C CA . SER A 1 101 ? -17.082 3.568 12.616 1.00 81.38 101 SER A CA 1
ATOM 751 C C . SER A 1 101 ? -18.157 4.260 11.780 1.00 81.38 101 SER A C 1
ATOM 753 O O . SER A 1 101 ? -18.821 5.177 12.272 1.00 81.38 101 SER A O 1
ATOM 755 N N . GLY A 1 102 ? -18.368 3.799 10.557 1.00 82.25 102 GLY A N 1
ATOM 756 C CA . GLY A 1 102 ? -19.325 4.368 9.623 1.00 82.25 102 GLY A CA 1
ATOM 757 C C . GLY A 1 102 ? -18.865 4.225 8.181 1.00 82.25 102 GLY A C 1
ATOM 758 O O . GLY A 1 102 ? -17.998 3.405 7.870 1.00 82.25 102 GLY A O 1
ATOM 759 N N . ALA A 1 103 ? -19.471 5.030 7.312 1.00 81.88 103 ALA A N 1
ATOM 760 C CA . ALA A 1 103 ? -19.088 5.111 5.913 1.00 81.88 103 ALA A CA 1
ATOM 761 C C . ALA A 1 103 ? -17.718 5.778 5.774 1.00 81.88 103 ALA A C 1
ATOM 763 O O . ALA A 1 103 ? -17.488 6.861 6.315 1.00 81.88 103 ALA A O 1
ATOM 764 N N . LEU A 1 104 ? -16.832 5.119 5.036 1.00 79.12 104 LEU A N 1
ATOM 765 C CA . LEU A 1 104 ? -15.524 5.618 4.653 1.00 79.12 104 LEU A CA 1
ATOM 766 C C . LEU A 1 104 ? -15.511 5.777 3.133 1.00 79.12 104 LEU A C 1
ATOM 768 O O . LEU A 1 104 ? -15.685 4.803 2.399 1.00 79.12 104 LEU A O 1
ATOM 772 N N . ASP A 1 105 ? -15.315 7.012 2.690 1.00 82.50 105 ASP A N 1
ATOM 773 C CA . ASP A 1 105 ? -15.199 7.384 1.284 1.00 82.50 105 ASP A CA 1
ATOM 774 C C . ASP A 1 105 ? -13.857 8.089 1.082 1.00 82.50 105 ASP A C 1
ATOM 776 O O . ASP A 1 105 ? -13.595 9.157 1.645 1.00 82.50 105 ASP A O 1
ATOM 780 N N . ILE A 1 106 ? -12.981 7.432 0.330 1.00 78.44 106 ILE A N 1
ATOM 781 C CA . ILE A 1 106 ? -11.683 7.936 -0.090 1.00 78.44 106 ILE A CA 1
ATOM 782 C C . ILE A 1 106 ? -11.746 8.012 -1.616 1.00 78.44 106 ILE A C 1
ATOM 784 O O . ILE A 1 106 ? -11.459 7.016 -2.288 1.00 78.44 106 ILE A O 1
ATOM 788 N N . PRO A 1 107 ? -12.126 9.174 -2.178 1.00 74.88 107 PRO A N 1
ATOM 789 C CA . PRO A 1 107 ? -12.348 9.300 -3.614 1.00 74.88 107 PRO A CA 1
ATOM 790 C C . PRO A 1 107 ? -11.049 9.151 -4.410 1.00 74.88 107 PRO A C 1
ATOM 792 O O . PRO A 1 107 ? -11.075 8.636 -5.522 1.00 74.88 107 PRO A O 1
ATOM 795 N N . GLN A 1 108 ? -9.922 9.592 -3.839 1.00 79.12 108 GLN A N 1
ATOM 796 C CA . GLN A 1 108 ? -8.583 9.372 -4.374 1.00 79.12 108 GLN A CA 1
ATOM 797 C C . GLN A 1 108 ? -7.533 9.666 -3.292 1.00 79.12 108 GLN A C 1
ATOM 799 O O . GLN A 1 108 ? -7.516 10.753 -2.713 1.00 79.12 108 GLN A O 1
ATOM 804 N N . ALA A 1 109 ? -6.644 8.714 -3.035 1.00 75.19 109 ALA A N 1
ATOM 805 C CA . ALA A 1 109 ? -5.453 8.864 -2.213 1.00 75.19 109 ALA A CA 1
ATOM 806 C C . ALA A 1 109 ? -4.227 8.502 -3.053 1.00 75.19 109 ALA A C 1
ATOM 808 O O . ALA A 1 109 ? -4.169 7.420 -3.633 1.00 75.19 109 ALA A O 1
ATOM 809 N N . THR A 1 110 ? -3.248 9.401 -3.104 1.00 78.50 110 THR A N 1
ATOM 810 C CA . THR A 1 110 ? -2.009 9.194 -3.857 1.00 78.50 110 THR A CA 1
ATOM 811 C C . THR A 1 110 ? -0.851 9.009 -2.886 1.00 78.50 110 THR A C 1
ATOM 813 O O . THR A 1 110 ? -0.652 9.824 -1.984 1.00 78.50 110 THR A O 1
ATOM 816 N N . ALA A 1 111 ? -0.074 7.946 -3.073 1.00 71.31 111 ALA A N 1
ATOM 817 C CA . ALA A 1 111 ? 1.132 7.661 -2.310 1.00 71.31 111 ALA A CA 1
ATOM 818 C C . ALA A 1 111 ? 2.313 7.445 -3.257 1.00 71.31 111 ALA A C 1
ATOM 820 O O . ALA A 1 111 ? 2.173 6.841 -4.317 1.00 71.31 111 ALA A O 1
ATOM 821 N N . ASN A 1 112 ? 3.494 7.920 -2.864 1.00 78.94 112 ASN A N 1
ATOM 822 C CA . ASN A 1 112 ? 4.725 7.605 -3.577 1.00 78.94 112 ASN A CA 1
ATOM 823 C C . ASN A 1 112 ? 5.377 6.383 -2.925 1.00 78.94 112 ASN A C 1
ATOM 825 O O . ASN A 1 112 ? 5.810 6.443 -1.775 1.00 78.94 112 ASN A O 1
ATOM 829 N N . ILE A 1 113 ? 5.437 5.289 -3.675 1.00 72.12 113 ILE A N 1
ATOM 830 C CA . ILE A 1 113 ? 6.018 4.007 -3.278 1.00 72.12 113 ILE A CA 1
ATOM 831 C C . ILE A 1 113 ? 7.216 3.644 -4.166 1.00 72.12 113 ILE A C 1
ATOM 833 O O . ILE A 1 113 ? 7.519 2.476 -4.391 1.00 72.12 113 ILE A O 1
ATOM 837 N N . SER A 1 114 ? 7.934 4.652 -4.671 1.00 77.12 114 SER A N 1
ATOM 838 C CA . SER A 1 114 ? 9.116 4.456 -5.526 1.00 77.12 114 SER A CA 1
ATOM 839 C C . SER A 1 114 ? 10.185 3.547 -4.904 1.00 77.12 114 SER A C 1
ATOM 841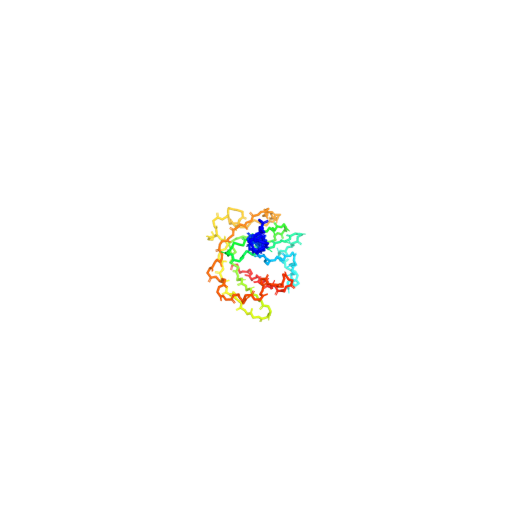 O O . SER A 1 114 ? 10.884 2.835 -5.621 1.00 77.12 114 SER A O 1
ATOM 843 N N . SER A 1 115 ? 10.274 3.512 -3.570 1.00 72.94 115 SER A N 1
ATOM 844 C CA . SER A 1 115 ? 11.232 2.695 -2.820 1.00 72.94 115 SER A CA 1
ATOM 845 C C . SER A 1 115 ? 11.046 1.185 -2.974 1.00 72.94 115 SER A C 1
ATOM 847 O O . SER A 1 115 ? 12.011 0.460 -2.771 1.00 72.94 115 SER A O 1
ATOM 849 N N . ILE A 1 116 ? 9.841 0.714 -3.312 1.00 67.25 116 ILE A N 1
ATOM 850 C CA . ILE A 1 116 ? 9.533 -0.722 -3.457 1.00 67.25 116 ILE A CA 1
ATOM 851 C C . ILE A 1 116 ? 9.475 -1.172 -4.922 1.00 67.25 116 ILE A C 1
ATOM 853 O O . ILE A 1 116 ? 9.339 -2.358 -5.207 1.00 67.25 116 ILE A O 1
ATOM 857 N N . LEU A 1 117 ? 9.601 -0.244 -5.879 1.00 72.81 117 LEU A N 1
ATOM 858 C CA . LEU A 1 117 ? 9.573 -0.583 -7.306 1.00 72.81 117 LEU A CA 1
ATOM 859 C C . LEU A 1 117 ? 10.724 -1.499 -7.715 1.00 72.81 117 LEU A C 1
ATOM 861 O O . LEU A 1 117 ? 10.575 -2.266 -8.663 1.00 72.81 117 LEU A O 1
ATOM 865 N N . SER A 1 118 ? 11.863 -1.418 -7.018 1.00 72.38 118 SER A N 1
ATOM 866 C CA . SER A 1 118 ? 13.017 -2.291 -7.254 1.00 72.38 118 SER A CA 1
ATOM 867 C C . SER A 1 118 ? 12.702 -3.765 -7.017 1.00 72.38 118 SER A C 1
ATOM 869 O O . SER A 1 118 ? 13.351 -4.622 -7.615 1.00 72.38 118 SER A O 1
ATOM 871 N N . ASP A 1 119 ? 11.706 -4.048 -6.179 1.00 71.12 119 ASP A N 1
ATOM 872 C CA . ASP A 1 119 ? 11.306 -5.405 -5.812 1.00 71.12 119 ASP A CA 1
ATOM 873 C C . ASP A 1 119 ? 10.221 -5.956 -6.749 1.00 71.12 119 ASP A C 1
ATOM 875 O O . ASP A 1 119 ? 9.929 -7.154 -6.739 1.00 71.12 119 ASP A O 1
ATOM 879 N N . ILE A 1 120 ? 9.646 -5.103 -7.607 1.00 70.75 120 ILE A N 1
ATOM 880 C CA . ILE A 1 120 ? 8.639 -5.487 -8.595 1.00 70.75 120 ILE A CA 1
ATOM 881 C C . ILE A 1 120 ? 9.347 -5.883 -9.900 1.00 70.75 120 ILE A C 1
ATOM 883 O O . ILE A 1 120 ? 9.963 -5.038 -10.558 1.00 70.75 120 ILE A O 1
ATOM 887 N N . PRO A 1 121 ? 9.253 -7.151 -10.344 1.00 70.19 121 PRO A N 1
ATOM 888 C CA . PRO A 1 121 ? 9.857 -7.565 -11.601 1.00 70.19 121 PRO A CA 1
ATOM 889 C C . PRO A 1 121 ? 9.223 -6.807 -12.773 1.00 70.19 121 PRO A C 1
ATOM 891 O O . PRO A 1 121 ? 8.003 -6.672 -12.858 1.00 70.19 121 PRO A O 1
ATOM 894 N N . GLY A 1 122 ? 10.046 -6.370 -13.732 1.00 71.25 122 GLY A N 1
ATOM 895 C CA . GLY A 1 122 ? 9.597 -5.555 -14.870 1.00 71.25 122 GLY A CA 1
ATOM 896 C C . GLY A 1 122 ? 8.478 -6.179 -15.719 1.00 71.25 122 GLY A C 1
ATOM 897 O O . GLY A 1 122 ? 7.754 -5.442 -16.385 1.00 71.25 122 GLY A O 1
ATOM 898 N N . ILE A 1 123 ? 8.292 -7.507 -15.652 1.00 65.31 123 ILE A N 1
ATOM 899 C CA . ILE A 1 123 ? 7.192 -8.220 -16.322 1.00 65.31 123 ILE A CA 1
ATOM 900 C C . ILE A 1 123 ? 5.811 -7.831 -15.778 1.00 65.31 123 ILE A C 1
ATOM 902 O O . ILE A 1 123 ? 4.826 -7.934 -16.503 1.00 65.31 123 ILE A O 1
ATOM 906 N N . GLY A 1 124 ? 5.738 -7.372 -14.520 1.00 66.50 124 GLY A N 1
ATOM 907 C CA . GLY A 1 124 ? 4.487 -6.985 -13.865 1.00 66.50 124 GLY A CA 1
ATOM 908 C C . GLY A 1 124 ? 3.792 -5.815 -14.559 1.00 66.50 124 GLY A C 1
ATOM 909 O O . GLY A 1 124 ? 2.577 -5.720 -14.516 1.00 66.50 124 GLY A O 1
ATOM 910 N N . TYR A 1 125 ? 4.553 -4.986 -15.277 1.00 67.75 125 TYR A N 1
ATOM 911 C CA . TYR A 1 125 ? 4.045 -3.855 -16.058 1.00 67.75 125 TYR A CA 1
ATOM 912 C C . TYR A 1 125 ? 3.650 -4.231 -17.491 1.00 67.75 125 TYR A C 1
ATOM 914 O O . TYR A 1 125 ? 2.991 -3.457 -18.172 1.00 67.75 125 TYR A O 1
ATOM 922 N N . THR A 1 126 ? 4.090 -5.392 -17.985 1.00 66.50 126 THR A N 1
ATOM 923 C CA . THR A 1 126 ? 3.837 -5.833 -19.369 1.00 66.50 126 THR A CA 1
ATOM 924 C C . THR A 1 126 ? 2.553 -6.647 -19.484 1.00 66.50 126 THR A C 1
ATOM 926 O O . THR A 1 126 ? 1.957 -6.711 -20.558 1.00 66.50 126 THR A O 1
ATOM 929 N N . VAL A 1 127 ? 2.122 -7.272 -18.387 1.00 63.47 127 VAL A N 1
ATOM 930 C CA . VAL A 1 127 ? 0.875 -8.030 -18.335 1.00 63.47 127 VAL A CA 1
ATOM 931 C C . VAL A 1 127 ? 0.024 -7.466 -17.191 1.00 63.47 127 VAL A C 1
ATOM 933 O O . VAL A 1 127 ? 0.260 -7.818 -16.036 1.00 63.47 127 VAL A O 1
ATOM 936 N N . PRO A 1 128 ? -0.931 -6.570 -17.503 1.00 54.06 128 PRO A N 1
ATOM 937 C CA . PRO A 1 128 ? -1.604 -5.701 -16.530 1.00 54.06 128 PRO A CA 1
ATOM 938 C C . PRO A 1 128 ? -2.590 -6.415 -15.590 1.00 54.06 128 PRO A C 1
ATOM 940 O O . PRO A 1 128 ? -3.222 -5.754 -14.777 1.00 54.06 128 PRO A O 1
ATOM 943 N N . ASP A 1 129 ? -2.714 -7.739 -15.687 1.00 52.59 129 ASP A N 1
ATOM 944 C CA . ASP A 1 129 ? -3.797 -8.533 -15.088 1.00 52.59 129 ASP A CA 1
ATOM 945 C C . ASP A 1 129 ? -3.264 -9.605 -14.116 1.00 52.59 129 ASP A C 1
ATOM 947 O O . ASP A 1 129 ? -3.803 -10.705 -14.012 1.00 52.59 129 ASP A O 1
ATOM 951 N N . LEU A 1 130 ? -2.120 -9.340 -13.469 1.00 53.41 130 LEU A N 1
ATOM 952 C CA . LEU A 1 130 ? -1.428 -10.323 -12.628 1.00 53.41 130 LEU A CA 1
ATOM 953 C C . LEU A 1 130 ? -1.457 -9.954 -11.148 1.00 53.41 130 LEU A C 1
ATOM 955 O O . LEU A 1 130 ? -0.535 -9.344 -10.612 1.00 53.41 130 LEU A O 1
ATOM 959 N N . ASP A 1 131 ? -2.567 -10.376 -10.534 1.00 61.50 131 ASP A N 1
ATOM 960 C CA . ASP A 1 131 ? -2.819 -10.716 -9.130 1.00 61.50 131 ASP A CA 1
ATOM 961 C C . ASP A 1 131 ? -1.855 -10.104 -8.106 1.00 61.50 131 ASP A C 1
ATOM 963 O O . ASP A 1 131 ? -1.090 -10.796 -7.426 1.00 61.50 131 ASP A O 1
ATOM 967 N N . ALA A 1 132 ? -1.939 -8.782 -7.960 1.00 57.56 132 ALA A N 1
ATOM 968 C CA . ALA A 1 132 ? -1.460 -8.082 -6.781 1.00 57.56 132 ALA A CA 1
ATOM 969 C C . ALA A 1 132 ? -2.417 -8.369 -5.613 1.00 57.56 132 ALA A C 1
ATOM 971 O O . ALA A 1 132 ? -3.506 -7.802 -5.539 1.00 57.56 132 ALA A O 1
ATOM 972 N N . THR A 1 133 ? -2.032 -9.254 -4.692 1.00 64.62 133 THR A N 1
ATOM 973 C CA . THR A 1 133 ? -2.826 -9.484 -3.473 1.00 64.62 133 THR A CA 1
ATOM 974 C C . THR A 1 133 ? -2.354 -8.537 -2.382 1.00 64.62 133 THR A C 1
ATOM 976 O O . THR A 1 133 ? -1.189 -8.602 -1.986 1.00 64.62 133 THR A O 1
ATOM 979 N N . ILE A 1 134 ? -3.259 -7.689 -1.885 1.00 62.53 134 ILE A N 1
ATOM 980 C CA . ILE A 1 134 ? -3.018 -6.831 -0.722 1.00 62.53 134 ILE A CA 1
ATOM 981 C C . ILE A 1 134 ? -3.679 -7.474 0.494 1.00 62.53 134 ILE A C 1
ATOM 983 O O . ILE A 1 134 ? -4.904 -7.543 0.580 1.00 62.53 134 ILE A O 1
ATOM 987 N N . VAL A 1 135 ? -2.875 -7.934 1.452 1.00 64.81 135 VAL A N 1
ATOM 988 C CA . VAL A 1 135 ? -3.391 -8.434 2.734 1.00 64.81 135 VAL A CA 1
ATOM 989 C C . VAL A 1 135 ? -3.242 -7.341 3.779 1.00 64.81 135 VAL A C 1
ATOM 991 O O . VAL A 1 135 ? -2.129 -6.870 4.001 1.00 64.81 135 VAL A O 1
ATOM 994 N N . ILE A 1 136 ? -4.355 -6.959 4.411 1.00 64.69 136 ILE A N 1
ATOM 995 C CA . ILE A 1 136 ? -4.397 -5.931 5.456 1.00 64.69 136 ILE A CA 1
ATOM 996 C C . ILE A 1 136 ? -4.741 -6.583 6.793 1.00 64.69 136 ILE A C 1
ATOM 998 O O . ILE A 1 136 ? -5.847 -7.093 6.978 1.00 64.69 136 ILE A O 1
ATOM 1002 N N . TYR A 1 137 ? -3.818 -6.521 7.752 1.00 67.75 137 TYR A N 1
ATOM 1003 C CA . TYR A 1 137 ? -4.085 -6.932 9.131 1.00 67.75 137 TYR A CA 1
ATOM 1004 C C . TYR A 1 137 ? -4.338 -5.711 10.001 1.00 67.75 137 TYR A C 1
ATOM 1006 O O . TYR A 1 137 ? -3.435 -4.910 10.229 1.00 67.75 137 TYR A O 1
ATOM 1014 N N . VAL A 1 138 ? -5.559 -5.586 10.517 1.00 67.25 138 VAL A N 1
ATOM 1015 C CA . VAL A 1 138 ? -5.921 -4.511 11.443 1.00 67.25 138 VAL A CA 1
ATOM 1016 C C . VAL A 1 138 ? -5.601 -4.941 12.870 1.00 67.25 138 VAL A C 1
ATOM 1018 O O . VAL A 1 138 ? -6.217 -5.864 13.407 1.00 67.25 138 VAL A O 1
ATOM 1021 N N . LYS A 1 139 ? -4.656 -4.241 13.502 1.00 66.12 139 LYS A N 1
ATOM 1022 C CA . LYS A 1 139 ? -4.349 -4.375 14.932 1.00 66.12 139 LYS A CA 1
ATOM 1023 C C . LYS A 1 139 ? -4.882 -3.165 15.698 1.00 66.12 139 LYS A C 1
ATOM 1025 O O . LYS A 1 139 ? -4.799 -2.034 15.212 1.00 66.12 139 LYS A O 1
ATOM 1030 N N . LYS A 1 140 ? -5.445 -3.437 16.877 1.00 59.47 140 LYS A N 1
ATOM 1031 C CA . LYS A 1 140 ? -5.990 -2.450 17.817 1.00 59.47 140 LYS A CA 1
ATOM 1032 C C . LYS A 1 140 ? -4.979 -2.109 18.904 1.00 59.47 140 LYS A C 1
ATOM 1034 O O . LYS A 1 140 ? -4.274 -3.045 19.339 1.00 59.47 140 LYS A O 1
#

pLDDT: mean 70.54, std 9.23, range [46.22, 85.88]

InterPro domains:
  IPR032800 ML-like domain [PF14558] (26-139)
  IPR032800 ML-like domain [SM01320] (23-140)
  IPR040241 Transient receptor potential channel Flc/Pkd2-like [PTHR31145] (2-138)

Organism: NCBI:txid3151616

Sequence (140 aa):
MRLPLRVSSLWVLLLAELVSAADYITTDALEICQPNSAISVSYFTAQLSRDGELNLAFVGNVGISGKITADIQLLVYGYMAVNETINLCSLGVDSLCPVSSGALDIPQATANISSILSDIPGIGYTVPDLDATIVIYVKK

Radius of gyration: 22.2 Å; chains: 1; bounding box: 39×31×83 Å

Secondary structure (DSSP, 8-state):
----TTSTTSSGGGG--------EEEE------STT-SEEEEEEEEEEETTSEEEEEEEEEE---B--EEEEEEEETTEEEEEEEEEGGGG--TTTTTBPSEEEEEEEEEEE-GGGGGGS-GGGGTSTTS--EEEEEEE-